Protein AF-A0A4V6I226-F1 (afdb_monomer_lite)

Radius of gyration: 15.69 Å; chains: 1; bounding box: 33×41×38 Å

pLDDT: mean 74.44, std 21.1, range [34.78, 97.56]

Foldseek 3Di:
DLVVLLVLLLVLDDLPPDPVSVVVVVVVVVVVVVVVPDPDPDPLSSLVSLLVSLLVSLVRQQPDQDQDPSNLVSLVVNLVSLVVQLVVLVVVCVVPVDVSSVQSNQSSQLSNVQSVQSNDPVSSVVPSGDDRDPSRVNSVVVVVVVD

Organism: NCBI:txid1677920

Sequence (147 aa):
MFGNALVSVAASLFLAQSPMALNIVQDWQEAKTHLIQKQYKSYEALSFDVCYSFELALFQICSLKNLRENERIELQGFLKLTRSTIQTAKKRIKKNNLECDKSVLYCALAVEHVLESVLDDEFMGITGGYKMPDIMEFGKGLAGGLS

Structure (mmCIF, N/CA/C/O backbone):
data_AF-A0A4V6I226-F1
#
_entry.id   AF-A0A4V6I226-F1
#
loop_
_atom_site.group_PDB
_atom_site.id
_atom_site.type_symbol
_atom_site.label_atom_id
_atom_site.label_alt_id
_atom_site.label_comp_id
_atom_site.label_asym_id
_atom_site.label_entity_id
_atom_site.label_seq_id
_atom_site.pdbx_PDB_ins_code
_atom_site.Cartn_x
_atom_site.Cartn_y
_atom_site.Cartn_z
_atom_site.occupancy
_atom_site.B_iso_or_equiv
_atom_site.auth_seq_id
_atom_site.auth_comp_id
_atom_site.auth_asym_id
_atom_site.auth_atom_id
_atom_site.pdbx_PDB_model_num
ATOM 1 N N . MET A 1 1 ? 2.904 8.169 14.775 1.00 38.84 1 MET A N 1
ATOM 2 C CA . MET A 1 1 ? 3.197 7.017 13.887 1.00 38.84 1 MET A CA 1
ATOM 3 C C . MET A 1 1 ? 2.620 7.190 12.487 1.00 38.84 1 MET A C 1
ATOM 5 O O . MET A 1 1 ? 3.407 7.108 11.562 1.00 38.84 1 MET A O 1
ATOM 9 N N . PHE A 1 2 ? 1.340 7.541 12.302 1.00 35.25 2 PHE A N 1
ATOM 10 C CA . PHE A 1 2 ? 0.829 7.930 10.971 1.00 35.25 2 PHE A CA 1
ATOM 11 C C . PHE A 1 2 ? 1.542 9.145 10.378 1.00 35.25 2 PHE A C 1
ATOM 13 O O . PHE A 1 2 ? 1.874 9.130 9.205 1.00 35.25 2 PHE A O 1
ATOM 20 N N . GLY A 1 3 ? 1.909 10.125 11.211 1.00 34.78 3 GLY A N 1
ATOM 21 C CA . GLY A 1 3 ? 2.779 11.225 10.786 1.00 34.78 3 GLY A CA 1
ATOM 22 C C . GLY A 1 3 ? 4.140 10.767 10.246 1.00 34.78 3 GLY A C 1
ATOM 23 O O . GLY A 1 3 ? 4.635 11.373 9.310 1.00 34.78 3 GLY A O 1
ATOM 24 N N . ASN A 1 4 ? 4.712 9.668 10.754 1.00 38.12 4 ASN A N 1
ATOM 25 C CA . ASN A 1 4 ? 5.973 9.131 10.228 1.00 38.12 4 ASN A CA 1
ATOM 26 C C . ASN A 1 4 ? 5.744 8.362 8.925 1.00 38.12 4 ASN A C 1
ATOM 28 O O . ASN A 1 4 ? 6.599 8.420 8.057 1.00 38.12 4 ASN A O 1
ATOM 32 N N . ALA A 1 5 ? 4.598 7.694 8.762 1.00 39.81 5 ALA A N 1
ATOM 33 C CA . ALA A 1 5 ? 4.233 7.066 7.495 1.00 39.81 5 ALA A CA 1
ATOM 34 C C . ALA A 1 5 ? 3.951 8.110 6.404 1.00 39.81 5 ALA A C 1
ATOM 36 O O . ALA A 1 5 ? 4.477 7.980 5.313 1.00 39.81 5 ALA A O 1
ATOM 37 N N . LEU A 1 6 ? 3.233 9.191 6.721 1.00 41.53 6 LEU A N 1
ATOM 38 C CA . LEU A 1 6 ? 2.997 10.336 5.829 1.00 41.53 6 LEU A CA 1
ATOM 39 C C . LEU A 1 6 ? 4.295 11.057 5.446 1.00 41.53 6 LEU A C 1
ATOM 41 O O . LEU A 1 6 ? 4.527 11.322 4.273 1.00 41.53 6 LEU A O 1
ATOM 45 N N . VAL A 1 7 ? 5.158 11.348 6.427 1.00 44.47 7 VAL A N 1
ATOM 46 C CA . VAL A 1 7 ? 6.475 11.962 6.184 1.00 44.47 7 VAL A CA 1
ATOM 47 C C . VAL A 1 7 ? 7.365 11.034 5.368 1.00 44.47 7 VAL A C 1
ATOM 49 O O . VAL A 1 7 ? 8.071 11.500 4.485 1.00 44.47 7 VAL A O 1
ATOM 52 N N . SER A 1 8 ? 7.323 9.730 5.640 1.00 43.81 8 SER A N 1
ATOM 53 C CA . SER A 1 8 ? 8.123 8.764 4.904 1.00 43.81 8 SER A CA 1
ATOM 54 C C . SER A 1 8 ? 7.573 8.577 3.493 1.00 43.81 8 SER A C 1
ATOM 56 O O . SER A 1 8 ? 8.376 8.620 2.587 1.00 43.81 8 SER A O 1
ATOM 58 N N . VAL A 1 9 ? 6.260 8.491 3.245 1.00 43.78 9 VAL A N 1
ATOM 59 C CA . VAL A 1 9 ? 5.677 8.445 1.882 1.00 43.78 9 VAL A CA 1
ATOM 60 C C . VAL A 1 9 ? 6.058 9.690 1.078 1.00 43.78 9 VAL A C 1
ATOM 62 O O . VAL A 1 9 ? 6.567 9.562 -0.030 1.00 43.78 9 VAL A O 1
ATOM 65 N N . ALA A 1 10 ? 5.912 10.880 1.670 1.00 43.97 10 ALA A N 1
ATOM 66 C CA . ALA A 1 10 ? 6.323 12.140 1.048 1.00 43.97 10 ALA A CA 1
ATOM 67 C C . ALA A 1 10 ? 7.843 12.223 0.793 1.00 43.97 10 ALA A C 1
ATOM 69 O O . ALA A 1 10 ? 8.278 12.957 -0.085 1.00 43.97 10 ALA A O 1
ATOM 70 N N . ALA A 1 11 ? 8.654 11.474 1.546 1.00 43.53 11 ALA A N 1
ATOM 71 C CA . ALA A 1 11 ? 10.101 11.401 1.360 1.00 43.53 11 ALA A CA 1
ATOM 72 C C . ALA A 1 11 ? 10.564 10.220 0.478 1.00 43.53 11 ALA A C 1
ATOM 74 O O . ALA A 1 11 ? 11.664 10.286 -0.057 1.00 43.53 11 ALA A O 1
ATOM 75 N N . SER A 1 12 ? 9.765 9.150 0.337 1.00 42.62 12 SER A N 1
ATOM 76 C CA . SER A 1 12 ? 10.153 7.876 -0.310 1.00 42.62 12 SER A CA 1
ATOM 77 C C . SER A 1 12 ? 9.885 7.857 -1.806 1.00 42.62 12 SER A C 1
ATOM 79 O O . SER A 1 12 ? 10.392 6.979 -2.491 1.00 42.62 12 SER A O 1
ATOM 81 N N . LEU A 1 13 ? 9.066 8.774 -2.315 1.00 45.28 13 LEU A N 1
ATOM 82 C CA . LEU A 1 13 ? 8.850 8.908 -3.744 1.00 45.28 13 LEU A CA 1
ATOM 83 C C . LEU A 1 13 ? 9.444 10.221 -4.205 1.00 45.28 13 LEU A C 1
ATOM 85 O O . LEU A 1 13 ? 8.809 11.249 -4.045 1.00 45.28 13 LEU A O 1
ATOM 89 N N . PHE A 1 14 ? 10.643 10.189 -4.784 1.00 48.72 14 PHE A N 1
ATOM 90 C CA . PHE A 1 14 ? 10.968 10.983 -5.974 1.00 48.72 14 PHE A CA 1
ATOM 91 C C . PHE A 1 14 ? 10.718 12.509 -5.962 1.00 48.72 14 PHE A C 1
ATOM 93 O O . PHE A 1 14 ? 10.736 13.135 -7.024 1.00 48.72 14 PHE A O 1
ATOM 100 N N . LEU A 1 15 ? 10.489 13.155 -4.815 1.00 42.53 15 LEU A N 1
ATOM 101 C CA . LEU A 1 15 ? 10.039 14.546 -4.810 1.00 42.53 15 LEU A CA 1
ATOM 102 C C . LEU A 1 15 ? 11.188 15.575 -4.752 1.00 42.53 15 LEU A C 1
ATOM 104 O O . LEU A 1 15 ? 10.953 16.780 -4.747 1.00 42.53 15 LEU A O 1
ATOM 108 N N . ALA A 1 16 ? 12.446 15.130 -4.756 1.00 41.78 16 ALA A N 1
ATOM 109 C CA . ALA A 1 16 ? 13.590 16.027 -4.584 1.00 41.78 16 ALA A CA 1
ATOM 110 C C . ALA A 1 16 ? 14.195 16.594 -5.886 1.00 41.78 16 ALA A C 1
ATOM 112 O O . ALA A 1 16 ? 15.110 17.407 -5.789 1.00 41.78 16 ALA A O 1
ATOM 113 N N . GLN A 1 17 ? 13.754 16.195 -7.092 1.00 44.59 17 GLN A N 1
ATOM 114 C CA . GLN A 1 17 ? 14.460 16.596 -8.332 1.00 44.59 17 GLN A CA 1
ATOM 115 C C . GLN A 1 17 ? 13.610 17.090 -9.515 1.00 44.59 17 GLN A C 1
ATOM 117 O O . GLN A 1 17 ? 14.182 17.409 -10.556 1.00 44.59 17 GLN A O 1
ATOM 122 N N . SER A 1 18 ? 12.287 17.245 -9.390 1.00 44.09 18 SER A N 1
ATOM 123 C CA . SER A 1 18 ? 11.516 18.020 -10.382 1.00 44.09 18 SER A CA 1
ATOM 124 C C . SER A 1 18 ? 10.992 19.324 -9.763 1.00 44.09 18 SER A C 1
ATOM 126 O O . SER A 1 18 ? 10.571 19.307 -8.606 1.00 44.09 18 SER A O 1
ATOM 128 N N . PRO A 1 19 ? 10.975 20.460 -10.489 1.00 42.53 19 PRO A N 1
ATOM 129 C CA . PRO A 1 19 ? 10.412 21.717 -9.980 1.00 42.53 19 PRO A CA 1
ATOM 130 C C . PRO A 1 19 ? 8.950 21.577 -9.525 1.00 42.53 19 PRO A C 1
ATOM 132 O O . PRO A 1 19 ? 8.527 22.196 -8.557 1.00 42.53 19 PRO A O 1
ATOM 135 N N . MET A 1 20 ? 8.191 20.701 -10.187 1.00 40.56 20 MET A N 1
ATOM 136 C CA . MET A 1 20 ? 6.806 20.386 -9.837 1.00 40.56 20 MET A CA 1
ATOM 137 C C . MET A 1 20 ? 6.710 19.595 -8.526 1.00 40.56 20 MET A C 1
ATOM 139 O O . MET A 1 20 ? 5.807 19.819 -7.731 1.00 40.56 20 MET A O 1
ATOM 143 N N . ALA A 1 21 ? 7.668 18.711 -8.269 1.00 41.81 21 ALA A N 1
ATOM 144 C CA . ALA A 1 21 ? 7.766 17.974 -7.022 1.00 41.81 21 ALA A CA 1
ATOM 145 C C . ALA A 1 21 ? 8.225 18.838 -5.838 1.00 41.81 21 ALA A C 1
ATOM 147 O O . ALA A 1 21 ? 7.705 18.682 -4.738 1.00 41.81 21 ALA A O 1
ATOM 148 N N . LEU A 1 22 ? 9.147 19.774 -6.076 1.00 43.31 22 LEU A N 1
ATOM 149 C CA . LEU A 1 22 ? 9.544 20.788 -5.099 1.00 43.31 22 LEU A CA 1
ATOM 150 C C . LEU A 1 22 ? 8.364 21.681 -4.718 1.00 43.31 22 LEU A C 1
ATOM 152 O O . LEU A 1 22 ? 8.165 21.906 -3.530 1.00 43.31 22 LEU A O 1
ATOM 156 N N . ASN A 1 23 ? 7.536 22.085 -5.688 1.00 43.88 23 ASN A N 1
ATOM 157 C CA . ASN A 1 23 ? 6.290 22.799 -5.410 1.00 43.88 23 ASN A CA 1
ATOM 158 C C . ASN A 1 23 ? 5.313 21.930 -4.611 1.00 43.88 23 ASN A C 1
ATOM 160 O O . ASN A 1 23 ? 4.818 22.385 -3.597 1.00 43.88 23 ASN A O 1
ATOM 164 N N . ILE A 1 24 ? 5.112 20.656 -4.965 1.00 45.44 24 ILE A N 1
ATOM 165 C CA . ILE A 1 24 ? 4.233 19.752 -4.198 1.00 45.44 24 ILE A CA 1
ATOM 166 C C . ILE A 1 24 ? 4.753 19.525 -2.766 1.00 45.44 24 ILE A C 1
ATOM 168 O O . ILE A 1 24 ? 3.957 19.450 -1.834 1.00 45.44 24 ILE A O 1
ATOM 172 N N . VAL A 1 25 ? 6.072 19.440 -2.553 1.00 45.44 25 VAL A N 1
ATOM 173 C CA . VAL A 1 25 ? 6.679 19.303 -1.215 1.00 45.44 25 VAL A CA 1
ATOM 174 C C . VAL A 1 25 ? 6.653 20.611 -0.436 1.00 45.44 25 VAL A C 1
ATOM 176 O O . VAL A 1 25 ? 6.431 20.564 0.771 1.00 45.44 25 VAL A O 1
ATOM 179 N N . GLN A 1 26 ? 6.867 21.760 -1.078 1.00 44.97 26 GLN A N 1
ATOM 180 C CA . GLN A 1 26 ? 6.740 23.074 -0.444 1.00 44.97 26 GLN A CA 1
ATOM 181 C C . GLN A 1 26 ? 5.285 23.363 -0.089 1.00 44.97 26 GLN A C 1
ATOM 183 O O . GLN A 1 26 ? 5.019 23.670 1.067 1.00 44.97 26 GLN A O 1
ATOM 188 N N . ASP A 1 27 ? 4.346 23.120 -1.001 1.00 47.09 27 ASP A N 1
ATOM 189 C CA . ASP A 1 27 ? 2.906 23.187 -0.752 1.00 47.09 27 ASP A CA 1
ATOM 190 C C . ASP A 1 27 ? 2.513 22.222 0.375 1.00 47.09 27 ASP A C 1
ATOM 192 O O . ASP A 1 27 ? 1.712 22.562 1.243 1.00 47.09 27 ASP A O 1
ATOM 196 N N . TRP A 1 28 ? 3.122 21.032 0.440 1.00 46.94 28 TRP A N 1
ATOM 197 C CA . TRP A 1 28 ? 2.917 20.083 1.534 1.00 46.94 28 TRP A CA 1
ATOM 198 C C . TRP A 1 28 ? 3.543 2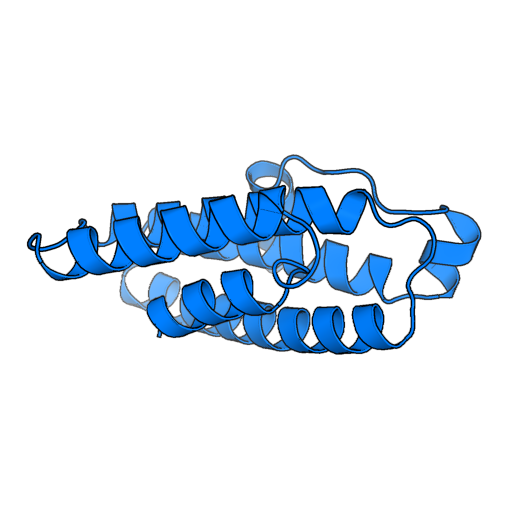0.545 2.857 1.00 46.94 28 TRP A C 1
ATOM 200 O O . TRP A 1 28 ? 2.941 20.342 3.908 1.00 46.94 28 TRP A O 1
ATOM 210 N N . GLN A 1 29 ? 4.721 21.175 2.854 1.00 44.66 29 GLN A N 1
ATOM 211 C CA . GLN A 1 29 ? 5.364 21.718 4.057 1.00 44.66 29 GLN A CA 1
ATOM 212 C C . GLN A 1 29 ? 4.641 22.964 4.582 1.00 44.66 29 GLN A C 1
ATOM 214 O O . GLN A 1 29 ? 4.470 23.096 5.797 1.00 44.66 29 GLN A O 1
ATOM 219 N N . GLU A 1 30 ? 4.159 23.836 3.701 1.00 46.69 30 GLU A N 1
ATOM 220 C CA . GLU A 1 30 ? 3.326 24.990 4.038 1.00 46.69 30 GLU A CA 1
ATOM 221 C C . GLU A 1 30 ? 1.951 24.534 4.534 1.00 46.69 30 GLU A C 1
ATOM 223 O O . GLU A 1 30 ? 1.518 24.952 5.612 1.00 46.69 30 GLU A O 1
ATOM 228 N N . ALA A 1 31 ? 1.318 23.569 3.856 1.00 43.06 31 ALA A N 1
ATOM 229 C CA . ALA A 1 31 ? 0.088 22.941 4.330 1.00 43.06 31 ALA A CA 1
ATOM 230 C C . ALA A 1 31 ? 0.295 22.257 5.686 1.00 43.06 31 ALA A C 1
ATOM 232 O O . ALA A 1 31 ? -0.535 22.415 6.574 1.00 43.06 31 ALA A O 1
ATOM 233 N N . LYS A 1 32 ? 1.410 21.549 5.900 1.00 43.50 32 LYS A N 1
ATOM 234 C CA . LYS A 1 32 ? 1.762 20.895 7.172 1.00 43.50 32 LYS A CA 1
ATOM 235 C C . LYS A 1 32 ? 1.994 21.905 8.296 1.00 43.50 32 LYS A C 1
ATOM 237 O O . LYS A 1 32 ? 1.546 21.664 9.415 1.00 43.50 32 LYS A O 1
ATOM 242 N N . THR A 1 33 ? 2.641 23.034 8.017 1.00 40.34 33 THR A N 1
ATOM 243 C CA . THR A 1 33 ? 2.895 24.095 9.009 1.00 40.34 33 THR A CA 1
ATOM 244 C C . THR A 1 33 ? 1.598 24.819 9.384 1.00 40.34 33 THR A C 1
ATOM 246 O O . THR A 1 33 ? 1.351 25.061 10.566 1.00 40.34 33 THR A O 1
ATOM 249 N N . HIS A 1 34 ? 0.698 25.038 8.419 1.00 40.25 34 HIS A N 1
ATOM 250 C CA . HIS A 1 34 ? -0.652 25.549 8.674 1.00 40.25 34 HIS A CA 1
ATOM 251 C C . HIS A 1 34 ? -1.598 24.516 9.327 1.00 40.25 34 HIS A C 1
ATOM 253 O O . HIS A 1 34 ? -2.471 24.895 10.109 1.00 40.25 34 HIS A O 1
ATOM 259 N N . LEU A 1 35 ? -1.421 23.214 9.067 1.00 42.53 35 LEU A N 1
ATOM 260 C CA . LEU A 1 35 ? -2.228 22.117 9.627 1.00 42.53 35 LEU A CA 1
ATOM 261 C C . LEU A 1 35 ? -1.840 21.755 11.063 1.00 42.53 35 LEU A C 1
ATOM 263 O O . LEU A 1 35 ? -2.717 21.425 11.853 1.00 42.53 35 LEU A O 1
ATOM 267 N N . ILE A 1 36 ? -0.560 21.850 11.436 1.00 43.91 36 ILE A N 1
ATOM 268 C CA . ILE A 1 36 ? -0.112 21.619 12.823 1.00 43.91 36 ILE A CA 1
ATOM 269 C C . ILE A 1 36 ? -0.658 22.704 13.771 1.00 43.91 36 ILE A C 1
ATOM 271 O O . ILE A 1 36 ? -0.831 22.449 14.961 1.00 43.91 36 ILE A O 1
ATOM 275 N N . GLN A 1 37 ? -1.005 23.888 13.252 1.00 41.38 37 GLN A N 1
ATOM 276 C CA . GLN A 1 37 ? -1.591 24.980 14.037 1.00 41.38 37 GLN A CA 1
ATOM 277 C C . GLN A 1 37 ? -3.126 24.937 14.148 1.00 41.38 37 GLN A C 1
ATOM 279 O O . GLN A 1 37 ? -3.682 25.611 15.015 1.00 41.38 37 GLN A O 1
ATOM 284 N N . LYS A 1 38 ? -3.833 24.128 13.345 1.00 38.97 38 LYS A N 1
ATOM 285 C CA . LYS A 1 38 ? -5.293 23.962 13.449 1.00 38.97 38 LYS A CA 1
ATOM 286 C C . LYS A 1 38 ? -5.642 22.615 14.081 1.00 38.97 38 LYS A C 1
ATOM 288 O O . LYS A 1 38 ? -5.501 21.565 13.469 1.00 38.97 38 LYS A O 1
ATOM 293 N N . GLN A 1 39 ? -6.102 22.693 15.328 1.00 40.00 39 GLN A N 1
ATOM 294 C CA . GLN A 1 39 ? -6.802 21.664 16.104 1.00 40.00 39 GLN A CA 1
ATOM 295 C C . GLN A 1 39 ? -7.370 20.497 15.273 1.00 40.00 39 GLN A C 1
ATOM 297 O O . GLN A 1 39 ? -8.247 20.697 14.441 1.00 40.00 39 GLN A O 1
ATOM 302 N N . TYR A 1 40 ? -6.900 19.283 15.581 1.00 44.41 40 TYR A N 1
ATOM 303 C CA . TYR A 1 40 ? -7.562 17.998 15.330 1.00 44.41 40 TYR A CA 1
ATOM 304 C C . TYR A 1 40 ? -8.296 17.861 13.980 1.00 44.41 40 TYR A C 1
ATOM 306 O O . TYR A 1 40 ? -9.522 17.947 13.917 1.00 44.41 40 TYR A O 1
ATOM 314 N N . LYS A 1 41 ? -7.583 17.466 12.916 1.00 53.06 41 LYS A N 1
ATOM 315 C CA . LYS A 1 41 ? -8.230 16.606 11.910 1.00 53.06 41 LYS A CA 1
ATOM 316 C C . LYS A 1 41 ? -8.775 15.374 12.653 1.00 53.06 41 LYS A C 1
ATOM 318 O O . LYS A 1 41 ? -8.047 14.775 13.450 1.00 53.06 41 LYS A O 1
ATOM 323 N N . SER A 1 42 ? -10.050 15.030 12.452 1.00 74.19 42 SER A N 1
ATOM 324 C CA . SER A 1 42 ? -10.643 13.821 13.036 1.00 74.19 42 SER A CA 1
ATOM 325 C C . SER A 1 42 ? -9.787 12.600 12.675 1.00 74.19 42 SER A C 1
ATOM 327 O O . SER A 1 42 ? -9.109 12.586 11.647 1.00 74.19 42 SER A O 1
ATOM 329 N N . TYR A 1 43 ? -9.783 11.567 13.521 1.00 75.06 43 TYR A N 1
ATOM 330 C CA . TYR A 1 43 ? -9.013 10.343 13.264 1.00 75.06 43 TYR A CA 1
ATOM 331 C C . TYR A 1 43 ? -9.271 9.772 11.857 1.00 75.06 43 TYR A C 1
ATOM 333 O O . TYR A 1 43 ? -8.346 9.345 11.174 1.00 75.06 43 TYR A O 1
ATOM 341 N N . GLU A 1 44 ? -10.519 9.850 11.399 1.00 78.88 44 GLU A N 1
ATOM 342 C CA . GLU A 1 44 ? -10.941 9.452 10.056 1.00 78.88 44 GLU A CA 1
ATOM 343 C C . GLU A 1 44 ? -10.277 10.276 8.952 1.00 78.88 44 GLU A C 1
ATOM 345 O O . GLU A 1 44 ? -9.834 9.703 7.962 1.00 78.88 44 GLU A O 1
ATOM 350 N N . ALA A 1 45 ? -10.1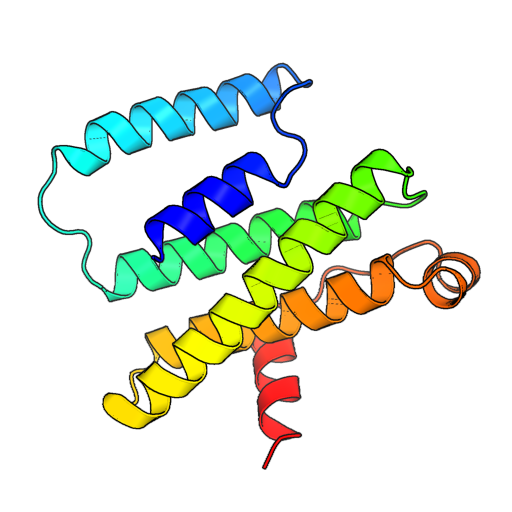35 11.592 9.136 1.00 75.19 45 ALA A N 1
ATOM 351 C CA . ALA A 1 45 ? -9.436 12.447 8.181 1.00 75.19 45 ALA A CA 1
ATOM 352 C C . ALA A 1 45 ? -7.944 12.087 8.082 1.00 75.19 45 ALA A C 1
ATOM 354 O O . ALA A 1 45 ? -7.383 12.098 6.992 1.00 75.19 45 ALA A O 1
ATOM 355 N N . LEU A 1 46 ? -7.308 11.698 9.194 1.00 78.19 46 LEU A N 1
ATOM 356 C CA . LEU A 1 46 ? -5.928 11.198 9.162 1.00 78.19 46 LEU A CA 1
ATOM 357 C C . LEU A 1 46 ? -5.818 9.857 8.426 1.00 78.19 46 LEU A C 1
ATOM 359 O O . LEU A 1 46 ? -4.865 9.652 7.679 1.00 78.19 46 LEU A O 1
ATOM 363 N N . SER A 1 47 ? -6.772 8.946 8.625 1.00 82.56 47 SER A N 1
ATOM 364 C CA . SER A 1 47 ? -6.820 7.676 7.891 1.00 82.56 47 SER A CA 1
ATOM 365 C C . SER A 1 47 ? -7.050 7.896 6.394 1.00 82.56 47 SER A C 1
ATOM 367 O O . SER A 1 47 ? -6.391 7.258 5.577 1.00 82.56 47 SER A O 1
ATOM 369 N N . PHE A 1 48 ? -7.922 8.840 6.032 1.00 84.12 48 PHE A N 1
ATOM 370 C CA . PHE A 1 48 ? -8.148 9.240 4.645 1.00 84.12 48 PHE A CA 1
ATOM 371 C C . PHE A 1 48 ? -6.878 9.805 3.998 1.00 84.12 48 PHE A C 1
ATOM 373 O O . PHE A 1 48 ? -6.496 9.352 2.922 1.00 84.12 48 PHE A O 1
ATOM 380 N N . ASP A 1 49 ? -6.176 10.722 4.675 1.00 80.81 49 ASP A N 1
ATOM 381 C CA . ASP A 1 49 ? -4.921 11.303 4.174 1.00 80.81 49 ASP A CA 1
ATOM 382 C C . ASP A 1 49 ? -3.873 10.209 3.872 1.00 80.81 49 ASP A C 1
ATOM 384 O O . ASP A 1 49 ? -3.089 10.320 2.927 1.00 80.81 49 ASP A O 1
ATOM 388 N N . VAL A 1 50 ? -3.860 9.128 4.657 1.00 83.06 50 VAL A N 1
ATOM 389 C CA . VAL A 1 50 ? -2.956 7.984 4.463 1.00 83.06 50 VAL A CA 1
ATOM 390 C C . VAL A 1 50 ? -3.350 7.160 3.244 1.00 83.06 50 VAL A C 1
ATOM 392 O O . VAL A 1 50 ? -2.483 6.850 2.431 1.00 83.06 50 VAL A O 1
ATOM 395 N N . CYS A 1 51 ? -4.636 6.832 3.091 1.00 86.00 51 CYS A N 1
ATOM 396 C CA . CYS A 1 51 ? -5.152 6.149 1.902 1.00 86.00 51 CYS A CA 1
ATOM 397 C C . CYS A 1 51 ? -4.841 6.945 0.627 1.00 86.00 51 CYS A C 1
ATOM 399 O O . CYS A 1 51 ? -4.309 6.389 -0.329 1.00 86.00 51 CYS A O 1
ATOM 401 N N . TYR A 1 52 ? -5.077 8.257 0.652 1.00 83.38 52 TYR A N 1
ATOM 402 C CA . TYR A 1 52 ? -4.769 9.145 -0.466 1.00 83.38 52 TYR A CA 1
ATOM 403 C C . TYR A 1 52 ? -3.265 9.190 -0.780 1.00 83.38 52 TYR A C 1
ATOM 405 O O . TYR A 1 52 ? -2.854 9.128 -1.936 1.00 83.38 52 TYR A O 1
ATOM 413 N N . SER A 1 53 ? -2.415 9.226 0.250 1.00 82.75 53 SER A N 1
ATOM 414 C CA . SER A 1 53 ? -0.957 9.181 0.063 1.00 82.75 53 SER A CA 1
ATOM 415 C C . SER A 1 53 ? -0.499 7.863 -0.573 1.00 82.75 53 SER A C 1
ATOM 417 O O . SER A 1 53 ? 0.395 7.863 -1.417 1.00 82.75 53 SER A O 1
ATOM 419 N N . PHE A 1 54 ? -1.117 6.740 -0.196 1.00 87.50 54 PHE A N 1
ATOM 420 C CA . PHE A 1 54 ? -0.868 5.444 -0.824 1.00 87.50 54 PHE A CA 1
ATOM 421 C C . PHE A 1 54 ? -1.289 5.413 -2.294 1.00 87.50 54 PHE A C 1
ATOM 423 O O . PHE A 1 54 ? -0.569 4.861 -3.123 1.00 87.50 54 PHE A O 1
ATOM 430 N N . GLU A 1 55 ? -2.419 6.030 -2.623 1.00 85.94 55 GLU A N 1
ATOM 431 C CA . GLU A 1 55 ? -2.903 6.130 -3.996 1.00 85.94 55 GLU A CA 1
ATOM 432 C C . GLU A 1 55 ? -1.976 6.951 -4.889 1.00 85.94 55 GLU A C 1
ATOM 434 O O . GLU A 1 55 ? -1.579 6.483 -5.958 1.00 85.94 55 GLU A O 1
ATOM 439 N N . LEU A 1 56 ? -1.540 8.119 -4.416 1.00 83.88 56 LEU A N 1
ATOM 440 C CA . LEU A 1 56 ? -0.552 8.928 -5.129 1.00 83.88 56 LEU A CA 1
ATOM 441 C C . LEU A 1 56 ? 0.767 8.176 -5.333 1.00 83.88 56 LEU A C 1
ATOM 443 O O . LEU A 1 56 ? 1.350 8.230 -6.418 1.00 83.88 56 LEU A O 1
ATOM 447 N N . ALA A 1 57 ? 1.220 7.450 -4.308 1.00 83.69 57 ALA A N 1
ATOM 448 C CA . ALA A 1 57 ? 2.423 6.640 -4.402 1.00 83.69 57 ALA A CA 1
ATOM 449 C C . ALA A 1 57 ? 2.294 5.560 -5.485 1.00 83.69 57 ALA A C 1
ATOM 451 O O . ALA A 1 57 ? 3.184 5.401 -6.321 1.00 83.69 57 ALA A O 1
ATOM 452 N N . LEU A 1 58 ? 1.169 4.843 -5.508 1.00 86.81 58 LEU A N 1
ATOM 453 C CA . LEU A 1 58 ? 0.932 3.793 -6.492 1.00 86.81 58 LEU A CA 1
ATOM 454 C C . LEU A 1 58 ? 0.802 4.313 -7.914 1.00 86.81 58 LEU A C 1
ATOM 456 O O . LEU A 1 58 ? 1.327 3.676 -8.824 1.00 86.81 58 LEU A O 1
ATOM 460 N N . PHE A 1 59 ? 0.179 5.473 -8.112 1.00 84.38 59 PHE A N 1
ATOM 461 C CA . PHE A 1 59 ? 0.121 6.108 -9.425 1.00 84.38 59 PHE A CA 1
ATOM 462 C C . PHE A 1 59 ? 1.529 6.336 -10.006 1.00 84.38 59 PHE A C 1
ATOM 464 O O . PHE A 1 59 ? 1.787 6.050 -11.180 1.00 84.38 59 PHE A O 1
ATOM 471 N N . GLN A 1 60 ? 2.465 6.793 -9.169 1.00 83.06 60 GLN A N 1
ATOM 472 C CA . GLN A 1 60 ? 3.859 6.99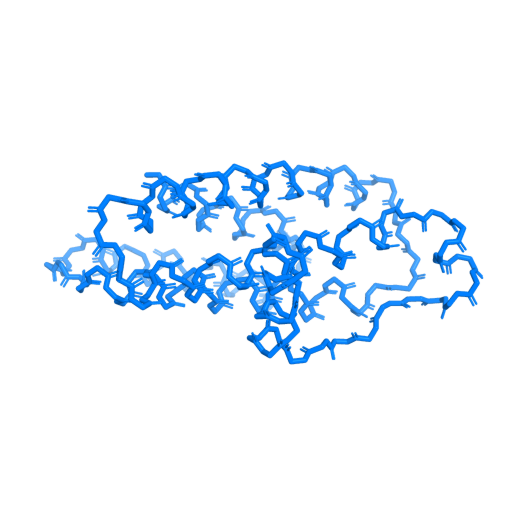2 -9.565 1.00 83.06 60 GLN A CA 1
ATOM 473 C C . GLN A 1 60 ? 4.578 5.658 -9.806 1.00 83.06 60 GLN A C 1
ATOM 475 O O . GLN A 1 60 ? 5.221 5.498 -10.841 1.00 83.06 60 GLN A O 1
ATOM 480 N N . ILE A 1 61 ? 4.420 4.683 -8.906 1.00 86.19 61 ILE A N 1
ATOM 481 C CA . ILE A 1 61 ? 5.050 3.356 -9.015 1.00 86.19 61 ILE A CA 1
ATOM 482 C C . ILE A 1 61 ? 4.598 2.620 -10.281 1.00 86.19 61 ILE A C 1
ATOM 484 O O . ILE A 1 61 ? 5.430 2.105 -11.022 1.00 86.19 61 ILE A O 1
ATOM 488 N N . CYS A 1 62 ? 3.297 2.617 -10.576 1.00 85.00 62 CYS A N 1
ATOM 489 C CA . CYS A 1 62 ? 2.735 1.965 -11.764 1.00 85.00 62 CYS A CA 1
ATOM 490 C C . CYS A 1 62 ? 3.194 2.616 -13.081 1.00 85.00 62 CYS A C 1
ATOM 492 O O . CYS A 1 62 ? 3.070 2.024 -14.150 1.00 85.00 62 CYS A O 1
ATOM 494 N N . SER A 1 63 ? 3.734 3.836 -13.022 1.00 82.50 63 SER A N 1
ATOM 495 C CA . SER A 1 63 ? 4.287 4.532 -14.186 1.00 82.50 63 SER A CA 1
ATOM 496 C C . SER A 1 63 ? 5.752 4.163 -14.470 1.00 82.50 63 SER A C 1
ATOM 498 O O . SER A 1 63 ? 6.300 4.574 -15.497 1.00 82.50 63 SER A O 1
ATOM 500 N N . LEU A 1 64 ? 6.399 3.391 -13.589 1.00 82.44 64 LEU A N 1
ATOM 501 C CA . LEU A 1 64 ? 7.784 2.951 -13.750 1.00 82.44 64 LEU A CA 1
ATOM 502 C C . LEU A 1 64 ? 7.864 1.797 -14.756 1.00 82.44 64 LEU A C 1
ATOM 504 O O . LEU A 1 64 ? 7.160 0.799 -14.639 1.00 82.44 64 LEU A O 1
ATOM 508 N N . LYS A 1 65 ? 8.752 1.934 -15.746 1.00 73.25 65 LYS A N 1
ATOM 509 C CA . LYS A 1 65 ? 9.000 0.900 -16.770 1.00 73.25 65 LYS A CA 1
ATOM 510 C C . LYS A 1 65 ? 10.352 0.211 -16.618 1.00 73.25 65 LYS A C 1
ATOM 512 O O . LYS A 1 65 ? 10.475 -0.954 -16.954 1.00 73.25 65 LYS A O 1
ATOM 517 N N . ASN A 1 66 ? 11.352 0.933 -16.114 1.00 77.75 66 ASN A N 1
ATOM 518 C CA . ASN A 1 66 ? 12.709 0.439 -15.903 1.00 77.75 66 ASN A CA 1
ATOM 519 C C . ASN A 1 66 ? 13.194 0.944 -14.550 1.00 77.75 66 ASN A C 1
ATOM 521 O O . ASN A 1 66 ? 13.526 2.123 -14.422 1.00 77.75 66 ASN A O 1
ATOM 525 N N . LEU A 1 67 ? 13.197 0.063 -13.553 1.00 80.19 67 LEU A N 1
ATOM 526 C CA . LEU A 1 67 ? 13.546 0.423 -12.188 1.00 80.19 67 LEU A CA 1
ATOM 527 C C . LEU A 1 67 ? 15.068 0.554 -12.045 1.00 80.19 67 LEU A C 1
ATOM 529 O O . LEU A 1 67 ? 15.807 -0.412 -12.242 1.00 80.19 67 LEU A O 1
ATOM 533 N N . ARG A 1 68 ? 15.544 1.751 -11.707 1.00 82.06 68 ARG A N 1
ATOM 534 C CA . ARG A 1 68 ? 16.953 2.013 -11.387 1.00 82.06 68 ARG A CA 1
ATOM 535 C C . ARG A 1 68 ? 17.279 1.509 -9.981 1.00 82.06 68 ARG A C 1
ATOM 537 O O . ARG A 1 68 ? 16.406 1.403 -9.126 1.00 82.06 68 ARG A O 1
ATOM 544 N N . GLU A 1 69 ? 18.554 1.246 -9.709 1.00 80.69 69 GLU A N 1
ATOM 545 C CA . GLU A 1 69 ? 18.976 0.681 -8.417 1.00 80.69 69 GLU A CA 1
ATOM 546 C C . GLU A 1 69 ? 18.613 1.576 -7.218 1.00 80.69 69 GLU A C 1
ATOM 548 O O . GLU A 1 69 ? 18.156 1.097 -6.183 1.00 80.69 69 GLU A O 1
ATOM 553 N N . ASN A 1 70 ? 18.738 2.897 -7.359 1.00 78.38 70 ASN A N 1
ATOM 554 C CA . ASN A 1 70 ? 18.331 3.839 -6.315 1.00 78.38 70 ASN A CA 1
ATOM 555 C C . ASN A 1 70 ? 16.810 3.823 -6.073 1.00 78.38 70 ASN A C 1
ATOM 557 O O . ASN A 1 70 ? 16.376 3.852 -4.925 1.00 78.38 70 ASN A O 1
ATOM 561 N N . GLU A 1 71 ? 16.009 3.709 -7.135 1.00 81.56 71 GLU A N 1
ATOM 562 C CA . GLU A 1 71 ? 14.548 3.575 -7.043 1.00 81.56 71 GLU A CA 1
ATOM 563 C C . GLU A 1 71 ? 14.166 2.268 -6.351 1.00 81.56 71 GLU A C 1
ATOM 565 O O . GLU A 1 71 ? 13.293 2.251 -5.489 1.00 81.56 71 GLU A O 1
ATOM 570 N N . ARG A 1 72 ? 14.868 1.174 -6.661 1.00 85.88 72 ARG A N 1
ATOM 571 C CA . ARG A 1 72 ? 14.674 -0.119 -6.001 1.00 85.88 72 ARG A CA 1
ATOM 572 C C . ARG A 1 72 ? 14.880 -0.024 -4.492 1.00 85.88 72 ARG A C 1
ATOM 574 O O . ARG A 1 72 ? 14.052 -0.532 -3.738 1.00 85.88 72 ARG A O 1
ATOM 581 N N . ILE A 1 73 ? 15.942 0.643 -4.041 1.00 82.00 73 ILE A N 1
ATOM 582 C CA . ILE A 1 73 ? 16.218 0.840 -2.609 1.00 82.00 73 ILE A CA 1
ATOM 583 C C . ILE A 1 73 ? 15.095 1.648 -1.940 1.00 82.00 73 ILE A C 1
ATOM 585 O O . ILE A 1 73 ? 14.627 1.276 -0.859 1.00 82.00 73 ILE A O 1
ATOM 589 N N . GLU A 1 74 ? 14.629 2.721 -2.583 1.00 83.06 74 GLU A N 1
ATOM 590 C CA . GLU A 1 74 ? 13.514 3.541 -2.091 1.00 83.06 74 GLU A CA 1
ATOM 591 C C . GLU A 1 74 ? 12.216 2.727 -1.990 1.00 83.06 74 GLU A C 1
ATOM 593 O O . GLU A 1 74 ? 11.578 2.708 -0.933 1.00 83.06 74 GLU A O 1
ATOM 598 N N . LEU A 1 75 ? 11.870 1.968 -3.034 1.00 87.25 75 LEU A N 1
ATOM 599 C CA . LEU A 1 75 ? 10.687 1.105 -3.054 1.00 87.25 75 LEU A CA 1
ATOM 600 C C . LEU A 1 75 ? 10.767 -0.021 -2.016 1.00 87.25 75 LEU A C 1
ATOM 602 O O . LEU A 1 75 ? 9.762 -0.336 -1.379 1.00 87.25 75 LEU A O 1
ATOM 606 N N . GLN A 1 76 ? 11.947 -0.593 -1.763 1.00 87.50 76 GLN A N 1
ATOM 607 C CA . GLN A 1 76 ? 12.147 -1.557 -0.673 1.00 87.50 76 GLN A CA 1
ATOM 608 C C . GLN A 1 76 ? 11.960 -0.915 0.709 1.00 87.50 76 GLN A C 1
ATOM 610 O O . GLN A 1 76 ? 11.409 -1.539 1.624 1.00 87.50 76 GLN A O 1
ATOM 615 N N . GLY A 1 77 ? 12.416 0.329 0.884 1.00 82.88 77 GLY A N 1
ATOM 616 C CA . GLY A 1 77 ? 12.150 1.122 2.083 1.00 82.88 77 GLY A CA 1
ATOM 617 C C . GLY A 1 77 ? 10.653 1.359 2.273 1.00 82.88 77 GLY A C 1
ATOM 618 O O . GLY A 1 77 ? 10.114 1.137 3.363 1.00 82.88 77 GLY A O 1
ATOM 619 N N . PHE A 1 78 ? 9.966 1.714 1.190 1.00 87.56 78 PHE A N 1
ATOM 620 C CA . PHE A 1 78 ? 8.532 1.936 1.198 1.00 87.56 78 PHE A CA 1
ATOM 621 C C . PHE A 1 78 ? 7.745 0.647 1.482 1.00 87.56 78 PHE A C 1
ATOM 623 O O . PHE A 1 78 ? 6.848 0.656 2.322 1.00 87.56 78 PHE A O 1
ATOM 630 N N . LEU A 1 79 ? 8.153 -0.496 0.924 1.00 90.69 79 LEU A N 1
ATOM 631 C CA . LEU A 1 79 ? 7.570 -1.810 1.218 1.00 90.69 79 LEU A CA 1
ATOM 632 C C . LEU A 1 79 ? 7.648 -2.155 2.714 1.00 90.69 79 LEU A C 1
ATOM 634 O O . LEU A 1 79 ? 6.669 -2.617 3.306 1.00 90.69 79 LEU A O 1
ATOM 638 N N . LYS A 1 80 ? 8.785 -1.882 3.369 1.00 85.12 80 LYS A N 1
ATOM 639 C CA . LYS A 1 80 ? 8.936 -2.083 4.825 1.00 85.12 80 LYS A CA 1
ATOM 640 C C . LYS A 1 80 ? 7.973 -1.201 5.626 1.00 85.12 80 LYS A C 1
ATOM 642 O O . LYS A 1 80 ? 7.374 -1.669 6.599 1.00 85.12 80 LYS A O 1
ATOM 647 N N . LEU A 1 81 ? 7.801 0.058 5.222 1.00 84.69 81 LEU A N 1
ATOM 648 C CA . LEU A 1 81 ? 6.849 0.977 5.848 1.00 84.69 81 LEU A CA 1
ATOM 649 C C . LEU A 1 81 ? 5.400 0.501 5.668 1.00 84.69 81 LEU A C 1
ATOM 651 O O . LEU A 1 81 ? 4.626 0.494 6.632 1.00 84.69 81 LEU A O 1
ATOM 655 N N . THR A 1 82 ? 5.044 0.070 4.461 1.00 88.94 82 THR A N 1
ATOM 656 C CA . THR A 1 82 ? 3.717 -0.458 4.129 1.00 88.94 82 THR A CA 1
ATOM 657 C C . THR A 1 82 ? 3.393 -1.684 4.981 1.00 88.94 82 THR A C 1
ATOM 659 O O . THR A 1 82 ? 2.363 -1.705 5.655 1.00 88.94 82 THR A O 1
ATOM 662 N N . ARG A 1 83 ? 4.325 -2.638 5.110 1.00 92.31 83 ARG A N 1
ATOM 663 C CA . ARG A 1 83 ? 4.196 -3.803 6.008 1.00 92.31 83 ARG A CA 1
ATOM 664 C C . ARG A 1 83 ? 3.960 -3.424 7.469 1.00 92.31 83 ARG A C 1
ATOM 666 O O . ARG A 1 83 ? 3.092 -3.991 8.136 1.00 92.31 83 ARG A O 1
ATOM 673 N N . SER A 1 84 ? 4.690 -2.434 7.978 1.00 85.69 84 SER A N 1
ATOM 674 C CA . SER A 1 84 ? 4.478 -1.910 9.337 1.00 85.69 84 SER A CA 1
ATOM 675 C C . SER A 1 84 ? 3.088 -1.274 9.501 1.00 85.69 84 SER A C 1
ATOM 677 O O . SER A 1 84 ? 2.419 -1.440 10.531 1.00 85.69 84 SER A O 1
ATOM 679 N N . THR A 1 85 ? 2.609 -0.596 8.456 1.00 87.44 85 THR A N 1
ATOM 680 C CA . THR A 1 85 ? 1.272 0.009 8.413 1.00 87.44 85 THR A CA 1
ATOM 681 C C . THR A 1 85 ? 0.184 -1.061 8.437 1.00 87.44 85 THR A C 1
ATOM 683 O O . THR A 1 85 ? -0.730 -0.960 9.254 1.00 87.44 85 THR A O 1
ATOM 686 N N . ILE A 1 86 ? 0.331 -2.139 7.660 1.00 93.19 86 ILE A N 1
ATOM 687 C CA . ILE A 1 86 ? -0.563 -3.310 7.674 1.00 93.19 86 ILE A CA 1
ATOM 688 C C . ILE A 1 86 ? -0.648 -3.912 9.077 1.00 93.19 86 ILE A C 1
ATOM 690 O O . ILE A 1 86 ? -1.743 -4.113 9.607 1.00 93.19 86 ILE A O 1
ATOM 694 N N . GLN A 1 87 ? 0.494 -4.174 9.721 1.00 90.69 87 GLN A N 1
ATOM 695 C CA . GLN A 1 87 ? 0.516 -4.722 11.081 1.00 90.69 87 GLN A CA 1
ATOM 696 C C . GLN A 1 87 ? -0.182 -3.796 12.086 1.00 90.69 87 GLN A C 1
ATOM 698 O O . GLN A 1 87 ? -0.907 -4.260 12.971 1.00 90.69 87 GLN A O 1
ATOM 703 N N . THR A 1 88 ? 0.018 -2.485 11.952 1.00 86.56 88 THR A N 1
ATOM 704 C CA . THR A 1 88 ? -0.620 -1.480 12.808 1.00 86.56 88 THR A CA 1
ATOM 705 C C . THR A 1 88 ? -2.131 -1.435 12.586 1.00 86.56 88 THR A C 1
ATOM 707 O O . THR A 1 88 ? -2.881 -1.455 13.563 1.00 86.56 88 THR A O 1
ATOM 710 N N . ALA A 1 89 ? -2.586 -1.429 11.332 1.00 89.31 89 ALA A N 1
ATOM 711 C CA . ALA A 1 89 ? -4.002 -1.430 10.980 1.00 89.31 89 ALA A CA 1
ATOM 712 C C . ALA A 1 89 ? -4.699 -2.698 11.496 1.00 89.31 89 ALA A C 1
ATOM 714 O O . ALA A 1 89 ? -5.697 -2.596 12.204 1.00 89.31 89 ALA A O 1
ATOM 715 N N . LYS A 1 90 ? -4.110 -3.888 11.292 1.00 92.56 90 LYS A N 1
ATOM 716 C CA . LYS A 1 90 ? -4.629 -5.160 11.837 1.00 92.56 90 LYS A CA 1
ATOM 717 C C . LYS A 1 90 ? -4.813 -5.111 13.360 1.00 92.56 90 LYS A C 1
ATOM 719 O O . LYS A 1 90 ? -5.863 -5.501 13.873 1.00 92.56 90 LYS A O 1
ATOM 724 N N . LYS A 1 91 ? -3.823 -4.589 14.098 1.00 89.81 91 LYS A N 1
ATOM 725 C CA . LYS A 1 91 ? -3.918 -4.421 15.563 1.00 89.81 91 LYS A CA 1
ATOM 726 C C . LYS A 1 91 ? -5.053 -3.473 15.966 1.00 89.81 91 LYS A C 1
ATOM 728 O O . LYS A 1 91 ? -5.719 -3.723 16.968 1.00 89.81 91 LYS A O 1
ATOM 733 N N . ARG A 1 92 ? -5.278 -2.398 15.206 1.00 87.94 92 ARG A N 1
ATOM 734 C CA . ARG A 1 92 ? -6.333 -1.409 15.479 1.00 87.94 92 ARG A CA 1
ATOM 735 C C . ARG A 1 92 ? -7.723 -1.919 15.140 1.00 87.94 92 ARG A C 1
ATOM 737 O O . ARG A 1 92 ? -8.610 -1.770 15.972 1.00 87.94 92 ARG A O 1
ATOM 744 N N . ILE A 1 93 ? -7.885 -2.618 14.018 1.00 91.31 93 ILE A N 1
ATOM 745 C CA . ILE A 1 93 ? -9.139 -3.294 13.657 1.00 91.31 93 ILE A CA 1
ATOM 746 C C . ILE A 1 93 ? -9.529 -4.282 14.756 1.00 91.31 93 ILE A C 1
ATOM 748 O O . ILE A 1 93 ? -10.658 -4.250 15.227 1.00 91.31 93 ILE A O 1
ATOM 752 N N . LYS A 1 94 ? -8.582 -5.089 15.257 1.00 91.12 94 LYS A N 1
ATOM 753 C CA . LYS A 1 94 ? -8.853 -6.002 16.378 1.00 91.12 94 LYS A CA 1
ATOM 754 C C . LYS A 1 94 ? -9.309 -5.272 17.651 1.00 91.12 94 LYS A C 1
ATOM 756 O O . LYS A 1 94 ? -10.061 -5.840 18.434 1.00 91.12 94 LYS A O 1
ATOM 761 N N . LYS A 1 95 ? -8.834 -4.043 17.880 1.00 83.12 95 LYS A N 1
ATOM 762 C CA . LYS A 1 95 ? -9.132 -3.262 19.089 1.00 83.12 95 LYS A CA 1
ATOM 763 C C . LYS A 1 95 ? -10.447 -2.481 18.993 1.00 83.12 95 LYS A C 1
ATOM 765 O O . LYS A 1 95 ? -11.213 -2.486 19.946 1.00 83.12 95 LYS A O 1
ATOM 770 N N . ASN A 1 96 ? -10.667 -1.790 17.877 1.00 82.69 96 ASN A N 1
ATOM 771 C CA . ASN A 1 96 ? -11.729 -0.791 17.720 1.00 82.69 96 ASN A CA 1
ATOM 772 C C . ASN A 1 96 ? -12.692 -1.106 16.563 1.00 82.69 96 ASN A C 1
ATOM 774 O O . ASN A 1 96 ? -13.786 -0.557 16.528 1.00 82.69 96 ASN A O 1
ATOM 778 N N . ASN A 1 97 ? -12.279 -1.954 15.614 1.00 87.06 97 ASN A N 1
ATOM 779 C CA . ASN A 1 97 ? -13.042 -2.374 14.434 1.00 87.06 97 ASN A CA 1
ATOM 780 C C . ASN A 1 97 ? -13.676 -1.225 13.623 1.00 87.06 97 ASN A C 1
ATOM 782 O O . ASN A 1 97 ? -14.809 -1.337 13.159 1.00 87.06 97 ASN A O 1
ATOM 786 N N . LEU A 1 98 ? -12.948 -0.118 13.455 1.00 85.50 98 LEU A N 1
ATOM 787 C CA . LEU A 1 98 ? -13.416 1.043 12.697 1.00 85.50 98 LEU A CA 1
ATOM 788 C C . LEU A 1 98 ? -13.256 0.822 11.188 1.00 85.50 98 LEU A C 1
ATOM 790 O O . LEU A 1 98 ? -12.247 0.273 10.742 1.00 85.50 98 LEU A O 1
ATOM 794 N N . GLU A 1 99 ? -14.204 1.320 10.392 1.00 90.69 99 GLU A N 1
ATOM 795 C CA . GLU A 1 99 ? -14.136 1.240 8.924 1.00 90.69 99 GLU A CA 1
ATOM 796 C C . GLU A 1 99 ? -12.913 1.970 8.360 1.00 90.69 99 GLU A C 1
ATOM 798 O O . GLU A 1 99 ? -12.246 1.460 7.466 1.00 90.69 99 GLU A O 1
ATOM 803 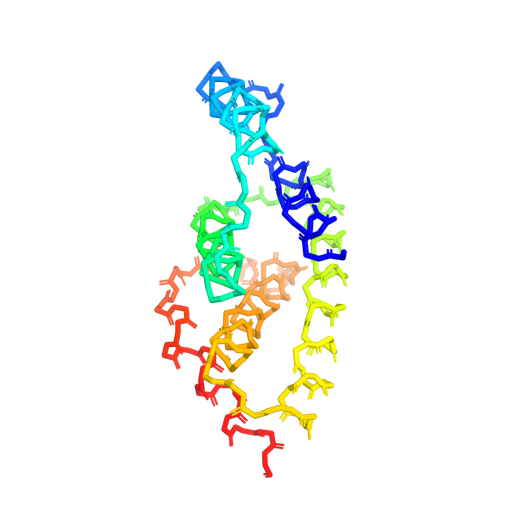N N . CYS A 1 100 ? -12.530 3.111 8.937 1.00 85.69 100 CYS A N 1
ATOM 804 C CA . CYS A 1 100 ? -11.349 3.847 8.488 1.00 85.69 100 CYS A CA 1
ATOM 805 C C . CYS A 1 100 ? -10.034 3.070 8.702 1.00 85.69 100 CYS A C 1
ATOM 807 O O . CYS A 1 100 ? -9.114 3.204 7.898 1.00 85.69 100 CYS A O 1
ATOM 809 N N . ASP A 1 101 ? -9.948 2.209 9.726 1.00 89.12 101 ASP A N 1
ATOM 810 C CA . ASP A 1 101 ? -8.800 1.313 9.911 1.00 89.12 101 ASP A CA 1
ATOM 811 C C . ASP A 1 101 ? -8.783 0.193 8.857 1.00 89.12 101 ASP A C 1
ATOM 813 O O . ASP A 1 101 ? -7.709 -0.210 8.402 1.00 89.12 101 ASP A O 1
ATOM 817 N N . LYS A 1 102 ? -9.963 -0.295 8.443 1.00 94.50 102 LYS A N 1
ATOM 818 C CA . LYS A 1 102 ? -10.100 -1.273 7.352 1.00 94.50 102 LYS A CA 1
ATOM 819 C C . LYS A 1 102 ? -9.697 -0.663 6.015 1.00 94.50 102 LYS A C 1
ATOM 821 O O . LYS A 1 102 ? -8.942 -1.298 5.290 1.00 94.50 102 LYS A O 1
ATOM 826 N N . SER A 1 103 ? -10.100 0.575 5.727 1.00 93.44 103 SER A N 1
ATOM 827 C CA . SER A 1 103 ? -9.671 1.282 4.514 1.00 93.44 103 SER A CA 1
ATOM 828 C C . SER A 1 103 ? -8.152 1.421 4.440 1.00 93.44 103 SER A C 1
ATOM 830 O O . SER A 1 103 ? -7.558 1.093 3.417 1.00 93.44 103 SER A O 1
ATOM 832 N N . VAL A 1 104 ? -7.503 1.812 5.544 1.00 93.00 104 VAL A N 1
ATOM 833 C CA . VAL A 1 104 ? -6.032 1.875 5.609 1.00 93.00 104 VAL A CA 1
ATOM 834 C C . VAL A 1 104 ? -5.411 0.499 5.373 1.00 93.00 104 VAL A C 1
ATOM 836 O O . VAL A 1 104 ? -4.416 0.396 4.658 1.00 93.00 104 VAL A O 1
ATOM 839 N N . LEU A 1 105 ? -5.988 -0.561 5.948 1.00 96.06 105 LEU A N 1
ATOM 840 C CA . LEU A 1 105 ? -5.522 -1.925 5.713 1.00 96.06 105 LEU A CA 1
ATOM 841 C C . LEU A 1 105 ? -5.634 -2.312 4.233 1.00 96.06 105 LEU A C 1
ATOM 843 O O . LEU A 1 105 ? -4.664 -2.824 3.682 1.00 96.06 105 LEU A O 1
ATOM 847 N N . TYR A 1 106 ? -6.781 -2.072 3.598 1.00 96.81 106 TYR A N 1
ATOM 848 C CA . TYR A 1 106 ? -7.007 -2.421 2.195 1.00 96.81 106 TYR A CA 1
ATOM 849 C C . TYR A 1 106 ? -6.041 -1.668 1.282 1.00 96.81 106 TYR A C 1
ATOM 851 O O . TYR A 1 106 ? -5.326 -2.304 0.510 1.00 96.81 106 TYR A O 1
ATOM 859 N N . CYS A 1 107 ? -5.917 -0.348 1.450 1.00 95.25 107 CYS A N 1
ATOM 860 C CA . CYS A 1 107 ? -4.944 0.439 0.701 1.00 95.25 107 CYS A CA 1
ATOM 861 C C . CYS A 1 107 ? -3.520 -0.092 0.876 1.00 95.25 107 CYS A C 1
ATOM 863 O O . CYS A 1 107 ? -2.813 -0.286 -0.107 1.00 95.25 107 CYS A O 1
ATOM 865 N N . ALA A 1 108 ? -3.102 -0.372 2.111 1.00 95.00 108 ALA A N 1
ATOM 866 C CA . ALA A 1 108 ? -1.749 -0.846 2.369 1.00 95.00 108 ALA A CA 1
ATOM 867 C C . ALA A 1 108 ? -1.490 -2.246 1.780 1.00 95.00 108 ALA A C 1
ATOM 869 O O . ALA A 1 108 ? -0.395 -2.486 1.284 1.00 95.00 108 ALA A O 1
ATOM 870 N N . LEU A 1 109 ? -2.477 -3.150 1.784 1.00 97.56 109 LEU A N 1
ATOM 871 C CA . LEU A 1 109 ? -2.360 -4.470 1.146 1.00 97.56 109 LEU A CA 1
ATOM 872 C C . LEU A 1 109 ? -2.211 -4.360 -0.374 1.00 97.56 109 LEU A C 1
ATOM 874 O O . LEU A 1 109 ? -1.354 -5.021 -0.955 1.00 97.56 109 LEU A O 1
ATOM 878 N N . ALA A 1 110 ? -3.008 -3.500 -1.013 1.00 96.94 110 ALA A N 1
ATOM 879 C CA . ALA A 1 110 ? -2.869 -3.226 -2.440 1.00 96.94 110 ALA A CA 1
ATOM 880 C C . ALA A 1 110 ? -1.475 -2.661 -2.760 1.00 96.94 110 ALA A C 1
ATOM 882 O O . ALA A 1 110 ? -0.816 -3.126 -3.686 1.00 96.94 110 ALA A O 1
ATOM 883 N N . VAL A 1 111 ? -0.998 -1.707 -1.953 1.00 95.81 111 VAL A N 1
ATOM 884 C CA . VAL A 1 111 ? 0.334 -1.105 -2.113 1.00 95.81 111 VAL A CA 1
ATOM 885 C C . VAL A 1 111 ? 1.445 -2.130 -1.945 1.00 95.81 111 VAL A C 1
ATOM 887 O O . VAL A 1 111 ? 2.369 -2.151 -2.753 1.00 95.81 111 VAL A O 1
ATOM 890 N N . GLU A 1 112 ? 1.368 -2.977 -0.917 1.00 97.25 112 GLU A N 1
ATOM 891 C CA . GLU A 1 112 ? 2.338 -4.051 -0.690 1.00 97.25 112 GLU A CA 1
ATOM 892 C C . GLU A 1 112 ? 2.433 -4.955 -1.917 1.00 97.25 112 GLU A C 1
ATOM 894 O O . GLU A 1 112 ? 3.529 -5.166 -2.425 1.00 97.25 112 GLU A O 1
ATOM 899 N N . HIS A 1 113 ? 1.295 -5.414 -2.433 1.00 96.62 113 HIS A N 1
ATOM 900 C CA . HIS A 1 113 ? 1.266 -6.326 -3.569 1.00 96.62 113 HIS A CA 1
ATOM 901 C C . HIS A 1 113 ? 1.871 -5.713 -4.842 1.00 96.62 113 HIS A C 1
ATOM 903 O O . HIS A 1 113 ? 2.667 -6.353 -5.534 1.00 96.62 113 HIS A O 1
ATOM 909 N N . VAL A 1 114 ? 1.522 -4.461 -5.156 1.00 95.12 114 VAL A N 1
ATOM 910 C CA . VAL A 1 114 ? 2.102 -3.770 -6.318 1.00 95.12 114 VAL A CA 1
ATOM 911 C C . VAL A 1 114 ? 3.606 -3.574 -6.132 1.00 95.12 114 VAL A C 1
ATOM 913 O O . VAL A 1 114 ? 4.366 -3.795 -7.071 1.00 95.12 114 VAL A O 1
ATOM 916 N N . LEU A 1 115 ? 4.055 -3.198 -4.930 1.00 94.62 115 LEU A N 1
ATOM 917 C CA . LEU A 1 115 ? 5.480 -3.049 -4.631 1.00 94.62 115 LEU A CA 1
ATOM 918 C C . LEU A 1 115 ? 6.239 -4.365 -4.788 1.00 94.62 115 LEU A C 1
ATOM 920 O O . LEU A 1 115 ? 7.309 -4.363 -5.386 1.00 94.62 115 LEU A O 1
ATOM 924 N N . GLU A 1 116 ? 5.699 -5.472 -4.279 1.00 95.56 116 GLU A N 1
ATOM 925 C CA . GLU A 1 116 ? 6.293 -6.803 -4.449 1.00 95.56 116 GLU A CA 1
ATOM 926 C C . GLU A 1 116 ? 6.429 -7.168 -5.927 1.00 95.56 116 GLU A C 1
ATOM 928 O O . GLU A 1 116 ? 7.476 -7.657 -6.335 1.00 95.56 116 GLU A O 1
ATOM 933 N N . SER A 1 117 ? 5.418 -6.845 -6.732 1.00 94.12 117 SER A N 1
ATOM 934 C CA . SER A 1 117 ? 5.418 -7.133 -8.168 1.00 94.12 117 SER A CA 1
ATOM 935 C C . SER A 1 117 ? 6.407 -6.257 -8.945 1.00 94.12 117 SER A C 1
ATOM 937 O O . SER A 1 117 ? 7.127 -6.746 -9.803 1.00 94.12 117 SER A O 1
ATOM 939 N N . VAL A 1 118 ? 6.485 -4.956 -8.644 1.00 91.44 118 VAL A N 1
ATOM 940 C CA . VAL A 1 118 ? 7.418 -4.032 -9.323 1.00 91.44 118 VAL A CA 1
ATOM 941 C C . VAL A 1 118 ? 8.872 -4.263 -8.896 1.00 91.44 118 VAL A C 1
ATOM 943 O O . VAL A 1 118 ? 9.797 -3.957 -9.646 1.00 91.44 118 VAL A O 1
ATOM 946 N N . LEU A 1 119 ? 9.093 -4.801 -7.696 1.00 92.38 119 LEU A N 1
ATOM 947 C CA . LEU A 1 119 ? 10.418 -5.193 -7.216 1.00 92.38 119 LEU A CA 1
ATOM 948 C C . LEU A 1 119 ? 10.863 -6.573 -7.726 1.00 92.38 119 LEU A C 1
ATOM 950 O O . LEU A 1 119 ? 12.034 -6.917 -7.548 1.00 92.38 119 LEU A O 1
ATOM 954 N N . ASP A 1 120 ? 9.971 -7.343 -8.346 1.00 93.31 120 ASP A N 1
ATOM 955 C CA . ASP A 1 120 ? 10.276 -8.629 -8.965 1.00 93.31 120 ASP A CA 1
ATOM 956 C C . ASP A 1 120 ? 10.789 -8.429 -10.403 1.00 93.31 120 ASP A C 1
ATOM 958 O O . ASP A 1 120 ? 10.087 -7.936 -11.290 1.00 93.31 120 ASP A O 1
ATOM 962 N N . ASP A 1 121 ? 12.044 -8.820 -10.628 1.00 90.62 121 ASP A N 1
ATOM 963 C CA . ASP A 1 121 ? 12.720 -8.683 -11.919 1.00 90.62 121 ASP A CA 1
ATOM 964 C C . ASP A 1 121 ? 12.094 -9.555 -13.007 1.00 90.62 121 ASP A C 1
ATOM 966 O O . ASP A 1 121 ? 12.031 -9.139 -14.166 1.00 90.62 121 ASP A O 1
ATOM 970 N N . GLU A 1 122 ? 11.610 -10.747 -12.651 1.00 92.12 122 GLU A N 1
ATOM 971 C CA . GLU A 1 122 ? 10.945 -11.640 -13.596 1.00 92.12 122 GLU A CA 1
ATOM 972 C C . GLU A 1 122 ? 9.601 -11.042 -14.015 1.00 92.12 122 GLU A C 1
ATOM 974 O O . GLU A 1 122 ? 9.316 -10.920 -15.212 1.00 92.12 122 GLU A O 1
ATOM 979 N N . PHE A 1 123 ? 8.811 -10.575 -13.043 1.00 91.81 123 PHE A N 1
ATOM 980 C CA . PHE A 1 123 ? 7.546 -9.897 -13.316 1.00 91.81 123 PHE A CA 1
ATOM 981 C C . PHE A 1 123 ? 7.747 -8.676 -14.220 1.00 91.81 123 PHE A C 1
ATOM 983 O O . PHE A 1 123 ? 7.057 -8.537 -15.234 1.00 91.81 123 PHE A O 1
ATOM 990 N N . MET A 1 124 ? 8.702 -7.802 -13.891 1.00 88.75 124 MET A N 1
ATOM 991 C CA . MET A 1 124 ? 8.983 -6.598 -14.677 1.00 88.75 124 MET A CA 1
ATOM 992 C C . MET A 1 124 ? 9.523 -6.930 -16.071 1.00 88.75 124 MET A C 1
ATOM 994 O O . MET A 1 124 ? 9.146 -6.268 -17.039 1.00 88.75 124 MET A O 1
ATOM 998 N N . GLY A 1 125 ? 10.340 -7.979 -16.199 1.00 87.00 125 GLY A N 1
ATOM 999 C CA .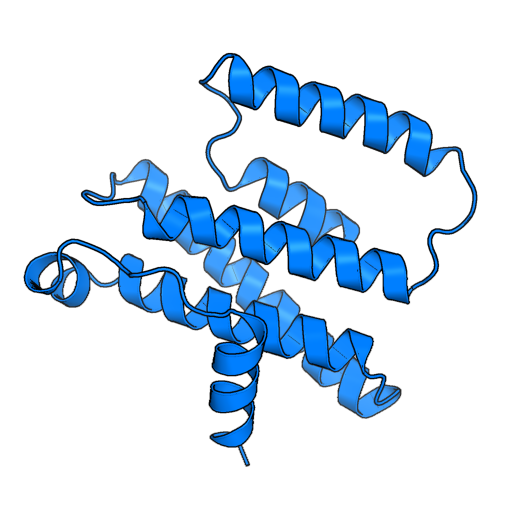 GLY A 1 125 ? 10.849 -8.454 -17.485 1.00 87.00 125 GLY A CA 1
ATOM 1000 C C . GLY A 1 125 ? 9.752 -8.987 -18.412 1.00 87.00 125 GLY A C 1
ATOM 1001 O O . GLY A 1 125 ? 9.810 -8.759 -19.619 1.00 87.00 125 GLY A O 1
ATOM 1002 N N . ILE A 1 126 ? 8.732 -9.654 -17.858 1.00 89.31 126 ILE A N 1
ATOM 1003 C CA . ILE A 1 126 ? 7.610 -10.222 -18.625 1.00 89.31 126 ILE A CA 1
ATOM 1004 C C . ILE A 1 126 ? 6.553 -9.163 -18.956 1.00 89.31 126 ILE A C 1
ATOM 1006 O O . ILE A 1 126 ? 6.024 -9.130 -20.068 1.00 89.31 126 ILE A O 1
ATOM 1010 N N . THR A 1 127 ? 6.202 -8.318 -17.988 1.00 87.12 127 THR A N 1
ATOM 1011 C CA . THR A 1 127 ? 5.035 -7.424 -18.085 1.00 87.12 127 THR A CA 1
ATOM 1012 C C . THR A 1 127 ? 5.383 -6.010 -18.544 1.00 87.12 127 THR A C 1
ATOM 1014 O O . THR A 1 127 ? 4.521 -5.310 -19.079 1.00 87.12 127 THR A O 1
ATOM 1017 N N . GLY A 1 128 ? 6.632 -5.575 -18.347 1.00 80.00 128 GLY A N 1
ATOM 1018 C CA . GLY A 1 128 ? 7.083 -4.210 -18.621 1.00 80.00 128 GLY A CA 1
ATOM 1019 C C . GLY A 1 128 ? 6.515 -3.151 -17.669 1.00 80.00 128 GLY A C 1
ATOM 1020 O O . GLY A 1 128 ? 6.630 -1.958 -17.963 1.00 80.00 128 GLY A O 1
ATOM 1021 N N . GLY A 1 129 ? 5.874 -3.561 -16.568 1.00 84.69 129 GLY A N 1
ATOM 1022 C CA . GLY A 1 129 ? 5.301 -2.666 -15.565 1.00 84.69 129 GLY A CA 1
ATOM 1023 C C . GLY A 1 129 ? 4.010 -3.188 -14.935 1.00 84.69 129 GLY A C 1
ATOM 1024 O O . GLY A 1 129 ? 3.458 -4.215 -15.325 1.00 84.69 129 GLY A O 1
ATOM 1025 N N . TYR A 1 130 ? 3.491 -2.427 -13.972 1.00 89.75 130 TYR A N 1
ATOM 1026 C CA . TYR A 1 130 ? 2.258 -2.753 -13.257 1.00 89.75 130 TYR A CA 1
ATOM 1027 C C . TYR A 1 130 ? 1.142 -1.766 -13.616 1.00 89.75 130 TYR A C 1
ATOM 1029 O O . TYR A 1 130 ? 1.360 -0.558 -13.648 1.00 89.75 130 TYR A O 1
ATOM 1037 N N . LYS A 1 131 ? -0.073 -2.256 -13.886 1.00 89.81 131 LYS A N 1
ATOM 1038 C CA . LYS A 1 131 ? -1.229 -1.388 -14.169 1.00 89.81 131 LYS A CA 1
ATOM 1039 C C . LYS A 1 131 ? -1.886 -0.938 -12.870 1.00 89.81 131 LYS A C 1
ATOM 1041 O O . LYS A 1 131 ? -2.172 -1.776 -12.023 1.00 89.81 131 LYS A O 1
ATOM 1046 N N . MET A 1 132 ? -2.185 0.355 -12.757 1.00 88.75 132 MET A N 1
ATOM 1047 C CA . MET A 1 132 ? -2.851 0.923 -11.582 1.00 88.75 132 MET A CA 1
ATOM 1048 C C . MET A 1 132 ? -4.192 0.214 -11.304 1.00 88.75 132 MET A C 1
ATOM 1050 O O . MET A 1 132 ? -5.076 0.268 -12.165 1.00 88.75 132 MET A O 1
ATOM 1054 N N . PRO A 1 133 ? -4.357 -0.446 -10.144 1.00 90.25 133 PRO A N 1
ATOM 1055 C CA . PRO A 1 133 ? -5.625 -1.055 -9.758 1.00 90.25 133 PRO A CA 1
ATOM 1056 C C . PRO A 1 133 ? -6.567 -0.031 -9.102 1.00 90.25 133 PRO A C 1
ATOM 1058 O O . PRO A 1 133 ? -6.120 1.010 -8.618 1.00 90.25 133 PRO A O 1
ATOM 1061 N N . ASP A 1 134 ? -7.859 -0.367 -8.987 1.00 93.38 134 ASP A N 1
ATOM 1062 C CA . ASP A 1 134 ? -8.700 0.233 -7.943 1.00 93.38 134 ASP A CA 1
ATOM 1063 C C . ASP A 1 134 ? -8.185 -0.264 -6.590 1.00 93.38 134 ASP A C 1
ATOM 1065 O O . ASP A 1 134 ? -8.343 -1.430 -6.225 1.00 93.38 134 ASP A O 1
ATOM 1069 N N . ILE A 1 135 ? -7.508 0.618 -5.864 1.00 92.38 135 ILE A N 1
ATOM 1070 C CA . ILE A 1 135 ? -6.773 0.268 -4.649 1.00 92.38 135 ILE A CA 1
ATOM 1071 C C . ILE A 1 135 ? -7.697 -0.287 -3.567 1.00 92.38 135 ILE A C 1
ATOM 1073 O O . ILE A 1 135 ? -7.313 -1.206 -2.838 1.00 92.38 135 ILE A O 1
ATOM 1077 N N . MET A 1 136 ? -8.899 0.272 -3.443 1.00 93.06 136 MET A N 1
ATOM 1078 C CA . MET A 1 136 ? -9.828 -0.096 -2.383 1.00 93.06 136 MET A CA 1
ATOM 1079 C C . MET A 1 136 ? -10.463 -1.451 -2.665 1.00 93.06 136 MET A C 1
ATOM 1081 O O . MET A 1 136 ? -10.465 -2.315 -1.784 1.00 93.06 136 MET A O 1
ATOM 1085 N N . GLU A 1 137 ? -10.964 -1.667 -3.882 1.00 94.50 137 GLU A N 1
ATOM 1086 C CA . GLU A 1 137 ? -11.549 -2.953 -4.266 1.00 94.50 137 GLU A CA 1
ATOM 1087 C C . GLU A 1 137 ? -10.501 -4.068 -4.278 1.00 94.50 137 GLU A C 1
ATOM 1089 O O . GLU A 1 137 ? -10.726 -5.139 -3.704 1.00 94.50 137 GLU A O 1
ATOM 1094 N N . PHE A 1 138 ? -9.325 -3.798 -4.849 1.00 94.88 138 PHE A N 1
ATOM 1095 C CA . PHE A 1 138 ? -8.230 -4.759 -4.918 1.00 94.88 138 PHE A CA 1
ATOM 1096 C C . PHE A 1 138 ? -7.732 -5.148 -3.524 1.00 94.88 138 PHE A C 1
ATOM 1098 O O . PHE A 1 138 ? -7.667 -6.331 -3.180 1.00 94.88 138 PHE A O 1
ATOM 1105 N N . GLY A 1 139 ? -7.466 -4.154 -2.674 1.00 95.69 139 GLY A N 1
ATOM 1106 C CA . GLY A 1 139 ? -7.035 -4.365 -1.295 1.00 95.69 139 GLY A CA 1
ATOM 1107 C C . GLY A 1 139 ? -8.054 -5.129 -0.449 1.00 95.69 139 GLY A C 1
ATOM 1108 O O . GLY A 1 139 ? -7.685 -5.983 0.362 1.00 95.69 139 GLY A O 1
ATOM 1109 N N . LYS A 1 140 ? -9.350 -4.870 -0.660 1.00 95.00 140 LYS A N 1
ATOM 1110 C CA . LYS A 1 140 ? -10.436 -5.616 -0.015 1.00 95.00 140 LYS A CA 1
ATOM 1111 C C . LYS A 1 140 ? -10.467 -7.076 -0.475 1.00 95.00 140 LYS A C 1
ATOM 1113 O O . LYS A 1 140 ? -10.636 -7.961 0.364 1.00 95.00 140 LYS A O 1
ATOM 1118 N N . GLY A 1 141 ? -10.265 -7.331 -1.769 1.00 95.06 141 GLY A N 1
ATOM 1119 C CA . GLY A 1 141 ? -10.139 -8.682 -2.323 1.00 95.06 141 GLY A CA 1
ATOM 1120 C C . GLY A 1 141 ? -8.989 -9.469 -1.689 1.00 95.06 141 GLY A C 1
ATOM 1121 O O . GLY A 1 141 ? -9.188 -10.598 -1.244 1.00 95.06 141 GLY A O 1
ATOM 1122 N N . LEU A 1 142 ? -7.817 -8.840 -1.542 1.00 92.94 142 LEU A N 1
ATOM 1123 C CA . LEU A 1 142 ? -6.652 -9.436 -0.875 1.00 92.94 142 LEU A CA 1
ATOM 1124 C C . LEU A 1 142 ? -6.918 -9.756 0.602 1.00 92.94 142 LEU A C 1
ATOM 1126 O O . LEU A 1 142 ? -6.498 -10.797 1.104 1.00 92.94 142 LEU A O 1
ATOM 1130 N N . ALA A 1 143 ? -7.646 -8.889 1.308 1.00 88.56 143 ALA A N 1
ATOM 1131 C CA . ALA A 1 143 ? -8.006 -9.127 2.702 1.00 88.56 143 ALA A CA 1
ATOM 1132 C C . ALA A 1 143 ? -8.981 -10.306 2.880 1.00 88.56 143 ALA A C 1
ATOM 1134 O O . ALA A 1 143 ? -8.915 -10.993 3.898 1.00 88.56 143 ALA A O 1
ATOM 1135 N N . GLY A 1 144 ? -9.863 -10.547 1.903 1.00 73.00 144 GLY A N 1
ATOM 1136 C CA . GLY A 1 144 ? -10.802 -11.672 1.901 1.00 73.00 144 GLY A CA 1
ATOM 1137 C C . GLY A 1 144 ? -10.148 -13.039 1.671 1.00 73.00 144 GLY A C 1
ATOM 1138 O O . GLY A 1 144 ? -10.722 -14.047 2.058 1.00 73.00 144 GLY A O 1
ATOM 1139 N N . GLY A 1 145 ? -8.941 -13.083 1.098 1.00 56.50 145 GLY A N 1
ATOM 1140 C CA . GLY A 1 145 ? -8.153 -14.313 0.938 1.00 56.50 145 GLY A CA 1
ATOM 1141 C C . GLY A 1 145 ? -7.330 -14.716 2.170 1.00 56.50 145 GLY A C 1
ATOM 1142 O O . GLY A 1 145 ? -6.608 -15.705 2.120 1.00 56.50 145 GLY A O 1
ATOM 1143 N N . LEU A 1 146 ? -7.400 -13.942 3.261 1.00 49.03 146 LEU A N 1
ATOM 1144 C CA . LEU A 1 146 ? -6.654 -14.165 4.509 1.00 49.03 146 LEU A CA 1
ATOM 1145 C C . LEU A 1 146 ? -7.520 -14.755 5.643 1.00 49.03 146 LEU A C 1
ATOM 1147 O O . LEU A 1 146 ? -7.071 -14.765 6.793 1.00 49.03 146 LEU A O 1
ATOM 1151 N N . SER A 1 147 ? -8.754 -15.180 5.341 1.00 35.47 147 SER A N 1
ATOM 1152 C CA . SER A 1 147 ? -9.700 -1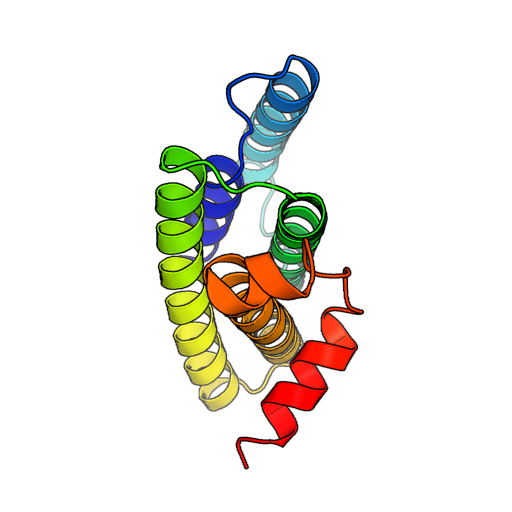5.798 6.286 1.00 35.47 147 SER A CA 1
ATOM 1153 C C . SER A 1 147 ? -9.571 -17.312 6.352 1.00 35.47 147 SER A C 1
ATOM 1155 O O . SER A 1 147 ? -9.609 -17.923 5.260 1.00 35.47 147 SER A O 1
#

Secondary structure (DSSP, 8-state):
-HHHHHHHHHHHSSTTSSHHHHHHHHHHHHHHHHHHTS----HHHHHHHHHHHHHHHHHHHHT-SS--HHHHHHHHHHHHHHHHHHHHHHHHHHHH--HHHHHHHHHHHHHHHHHHHHT-HHHHHHHSS-PPP-HHHHHHHHHHTT-